Protein AF-A0A1R0KL12-F1 (afdb_monomer)

Solvent-accessible surface area (backbone atoms only — not comparable to full-atom values): 3920 Å² total; per-residue (Å²): 121,21,65,62,27,48,54,50,15,46,53,27,47,76,72,67,37,55,70,62,14,54,50,25,46,51,48,11,40,71,72,23,44,69,60,43,54,70,36,80,64,48,59,56,52,53,42,54,49,48,74,70,39,90,66,81,48,67,68,57,55,52,50,30,57,74,52,74,46,88,120

Radius of gyration: 10.57 Å; Cα contacts (8 Å, |Δi|>4): 72; chains: 1; bounding box: 22×22×26 Å

Nearest PDB structures (foldseek):
  8dti-assembly1_B  TM=6.202E-01  e=1.576E+00  Arabidopsis thaliana
  1yxr-assembly1_A  TM=4.847E-01  e=5.126E+00  Homo sapiens
  2a9u-assembly1_A  TM=4.336E-01  e=5.126E+00  Homo sapiens
  2a9u-assembly1_B  TM=4.046E-01  e=7.071E+00  Homo sapiens

Secondary structure (DSSP, 8-state):
-HHHHHHHHHHHHHTT-HHHHHHHHHHHHHH-HHHHHH-HHHHHHHHHHHHH-SS--HHHHHHHHHTT---

Foldseek 3Di:
DLVVLQVQLVVCLVVVNLVSNLVSLVVSCVVPVPCSLPPPCNQVSLVSSCVSDPPRDVSSVVSCVSSVHDD

pLDDT: mean 88.61, std 6.25, range [64.75, 93.94]

Structure (mmCIF, N/CA/C/O backbone):
data_AF-A0A1R0KL12-F1
#
_entry.id   AF-A0A1R0KL12-F1
#
loop_
_atom_s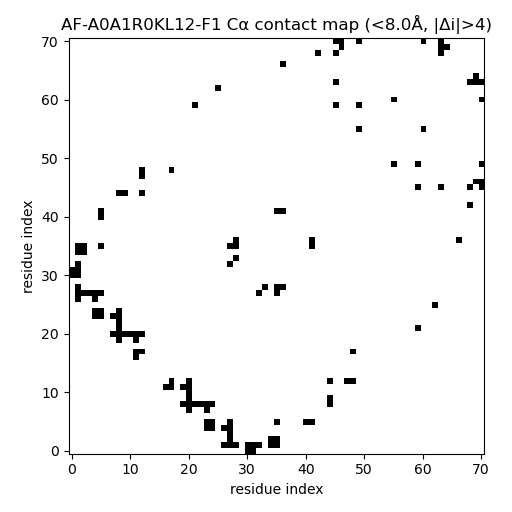ite.group_PDB
_atom_site.id
_atom_site.type_symbol
_atom_site.label_atom_id
_atom_site.label_alt_id
_atom_site.label_comp_id
_atom_site.label_asym_id
_atom_site.label_entity_id
_atom_site.label_seq_id
_atom_site.pdbx_PDB_ins_code
_atom_site.Cartn_x
_atom_site.Cartn_y
_atom_site.Cartn_z
_atom_site.occupancy
_atom_site.B_iso_or_equiv
_atom_site.auth_seq_id
_atom_site.auth_comp_id
_atom_site.auth_asym_id
_atom_site.auth_atom_id
_atom_site.pdbx_PDB_model_num
ATOM 1 N N . MET A 1 1 ? 4.361 -6.806 -15.911 1.00 64.75 1 MET A N 1
ATOM 2 C CA . MET A 1 1 ? 2.886 -6.670 -15.901 1.00 64.75 1 MET A CA 1
ATOM 3 C C . MET A 1 1 ? 2.326 -6.230 -14.546 1.00 64.75 1 MET A C 1
ATOM 5 O O . MET A 1 1 ? 1.256 -5.643 -14.532 1.00 64.75 1 MET A O 1
ATOM 9 N N . GLY A 1 2 ? 3.034 -6.413 -13.420 1.00 74.75 2 GLY A N 1
ATOM 10 C CA . GLY A 1 2 ? 2.600 -5.861 -12.127 1.00 74.75 2 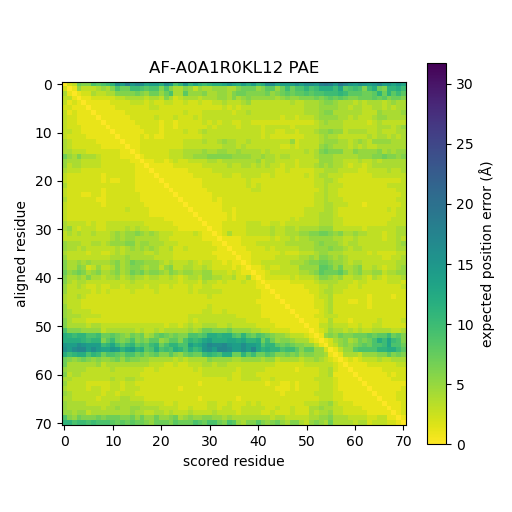GLY A CA 1
ATOM 11 C C . GLY A 1 2 ? 2.586 -4.330 -12.039 1.00 74.75 2 GLY A C 1
ATOM 12 O O . GLY A 1 2 ? 1.738 -3.793 -11.339 1.00 74.75 2 GLY A O 1
ATOM 13 N N . HIS A 1 3 ? 3.455 -3.627 -12.781 1.00 79.62 3 HIS A N 1
ATOM 14 C CA . HIS A 1 3 ? 3.511 -2.152 -12.768 1.00 79.62 3 HIS A CA 1
ATOM 15 C C . HIS A 1 3 ? 2.149 -1.502 -13.083 1.00 79.62 3 HIS A C 1
ATOM 17 O O . HIS A 1 3 ? 1.723 -0.610 -12.362 1.00 79.62 3 HIS A O 1
ATOM 23 N N . HIS A 1 4 ? 1.422 -2.026 -14.077 1.00 87.88 4 HIS A N 1
ATOM 24 C CA . HIS A 1 4 ? 0.112 -1.505 -14.475 1.00 87.88 4 HIS A CA 1
ATOM 25 C C . HIS A 1 4 ? -0.904 -1.543 -13.324 1.00 87.88 4 HIS A C 1
ATOM 27 O O . HIS A 1 4 ? -1.650 -0.594 -13.104 1.00 87.88 4 HIS A O 1
ATOM 33 N N . TRP A 1 5 ? -0.897 -2.623 -12.538 1.00 88.00 5 TRP A N 1
ATOM 34 C CA . TRP A 1 5 ? -1.766 -2.756 -11.370 1.00 88.00 5 TRP A CA 1
ATOM 35 C C . TRP A 1 5 ? -1.386 -1.795 -10.238 1.00 88.00 5 TRP A C 1
ATOM 37 O O . TRP A 1 5 ? -2.260 -1.368 -9.487 1.00 88.00 5 TRP A O 1
ATOM 47 N N . ILE A 1 6 ? -0.110 -1.41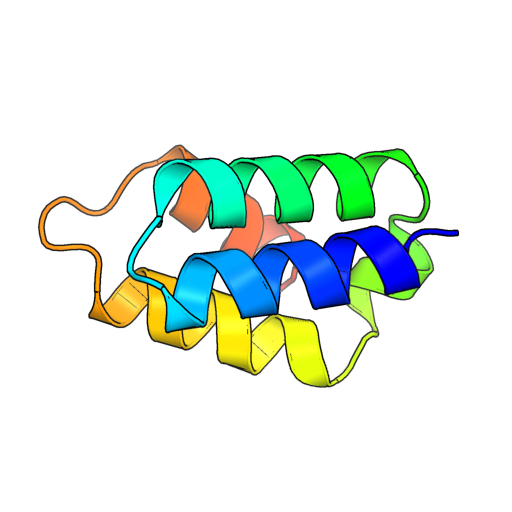4 -10.131 1.00 87.25 6 ILE A N 1
ATOM 48 C CA . ILE A 1 6 ? 0.354 -0.410 -9.164 1.00 87.25 6 ILE A CA 1
ATOM 49 C C . ILE A 1 6 ? -0.131 0.986 -9.574 1.00 87.25 6 ILE A C 1
ATOM 51 O O . ILE A 1 6 ? -0.628 1.726 -8.726 1.00 87.25 6 ILE A O 1
ATOM 55 N N . ASP A 1 7 ? -0.067 1.327 -10.862 1.00 89.44 7 ASP A N 1
ATOM 56 C CA . ASP A 1 7 ? -0.588 2.608 -11.355 1.00 89.44 7 ASP A CA 1
ATOM 57 C C . ASP A 1 7 ? -2.110 2.695 -11.229 1.00 89.44 7 ASP A C 1
ATOM 59 O O . ASP A 1 7 ? -2.635 3.724 -10.802 1.00 89.44 7 ASP A O 1
ATOM 63 N N . LEU A 1 8 ? -2.827 1.599 -11.501 1.00 91.81 8 LEU A N 1
ATOM 64 C CA . LEU A 1 8 ? -4.266 1.513 -11.238 1.00 91.81 8 LEU A CA 1
ATOM 65 C C . LEU A 1 8 ? -4.581 1.695 -9.751 1.00 91.81 8 LEU A C 1
ATOM 67 O O . LEU A 1 8 ? -5.493 2.446 -9.404 1.00 91.81 8 LEU A O 1
ATOM 71 N N . ALA A 1 9 ? -3.816 1.052 -8.864 1.00 90.75 9 ALA A N 1
ATOM 72 C CA . ALA A 1 9 ? -3.993 1.214 -7.426 1.00 90.75 9 ALA A CA 1
ATOM 73 C C . ALA A 1 9 ? -3.824 2.675 -6.995 1.00 90.75 9 ALA A C 1
ATOM 75 O O . ALA A 1 9 ? -4.632 3.181 -6.212 1.00 90.75 9 ALA A O 1
ATOM 76 N N . ARG A 1 10 ? -2.819 3.367 -7.540 1.00 90.25 10 ARG A N 1
ATOM 77 C CA . ARG A 1 10 ? -2.602 4.796 -7.300 1.00 90.25 10 ARG A CA 1
ATOM 78 C C . ARG A 1 10 ? -3.743 5.646 -7.864 1.00 90.25 10 ARG A C 1
ATOM 80 O O . ARG A 1 10 ? -4.215 6.540 -7.171 1.00 90.25 10 ARG A O 1
ATOM 87 N N . GLY A 1 11 ? -4.234 5.349 -9.066 1.00 93.06 11 GLY A N 1
ATOM 88 C CA . GLY A 1 11 ? -5.396 6.030 -9.643 1.00 93.06 11 GLY A CA 1
ATOM 89 C C . GLY A 1 11 ? -6.622 5.941 -8.731 1.00 93.06 11 GLY A C 1
ATOM 90 O O . GLY A 1 11 ? -7.209 6.960 -8.373 1.00 93.06 11 GLY A O 1
ATOM 91 N N . PHE A 1 12 ? -6.960 4.738 -8.262 1.00 91.62 12 PHE A N 1
ATOM 92 C CA . PHE A 1 12 ? -8.066 4.550 -7.321 1.00 91.62 12 PHE A CA 1
ATOM 93 C C . PHE A 1 12 ? -7.839 5.263 -5.983 1.00 91.62 12 PHE A C 1
ATOM 95 O O . PHE A 1 12 ? -8.765 5.879 -5.461 1.00 91.62 12 PHE A O 1
ATOM 102 N N . GLN A 1 13 ? -6.610 5.245 -5.457 1.00 91.62 13 GLN A N 1
ATOM 103 C CA . GLN A 1 13 ? -6.243 5.965 -4.234 1.00 91.62 13 GLN A CA 1
ATOM 104 C C . GLN A 1 13 ? -6.449 7.483 -4.378 1.00 91.62 13 GLN A C 1
ATOM 106 O O . GLN A 1 13 ? -7.013 8.107 -3.480 1.00 91.62 13 GLN A O 1
ATOM 111 N N . LEU A 1 14 ? -6.052 8.074 -5.509 1.00 90.06 14 LEU A N 1
ATOM 112 C CA . LEU A 1 14 ? -6.257 9.500 -5.798 1.00 90.06 14 LEU A CA 1
ATOM 113 C C . LEU A 1 14 ? -7.741 9.862 -5.948 1.00 90.06 14 LEU A C 1
ATOM 115 O O . LEU A 1 14 ? -8.154 10.945 -5.544 1.00 90.06 14 LEU A O 1
ATOM 119 N N . HIS A 1 15 ? -8.556 8.941 -6.464 1.00 90.56 15 HIS A N 1
ATOM 120 C CA . HIS A 1 15 ? -10.012 9.091 -6.530 1.00 90.56 15 HIS A CA 1
ATOM 121 C C . HIS A 1 15 ? -10.732 8.804 -5.199 1.00 90.56 15 HIS A C 1
ATOM 123 O O . HIS A 1 15 ? -11.956 8.907 -5.137 1.00 90.56 15 HIS A O 1
ATOM 129 N N . GLY A 1 16 ? -10.007 8.435 -4.137 1.00 88.62 16 GLY A N 1
ATOM 130 C CA . GLY A 1 16 ? -10.583 8.068 -2.840 1.00 88.62 16 GLY A CA 1
ATOM 131 C C . GLY A 1 16 ? -11.247 6.686 -2.814 1.00 88.62 16 GLY A C 1
ATOM 132 O O . GLY A 1 16 ? -11.829 6.302 -1.798 1.00 88.62 16 GLY A O 1
ATOM 133 N N . ASP A 1 17 ? -11.139 5.903 -3.892 1.00 90.81 17 ASP A N 1
ATOM 134 C CA . ASP A 1 17 ? -11.653 4.538 -3.954 1.00 90.81 17 ASP A CA 1
ATOM 135 C C . ASP A 1 17 ? -10.652 3.551 -3.352 1.00 90.81 17 ASP A C 1
ATOM 137 O O . ASP A 1 17 ? -9.893 2.836 -4.015 1.00 90.81 17 ASP A O 1
ATOM 141 N N . ARG A 1 18 ? -10.657 3.528 -2.027 1.00 89.00 18 ARG A N 1
ATOM 142 C CA . ARG A 1 18 ? -9.787 2.678 -1.224 1.00 89.00 18 ARG A CA 1
ATOM 143 C C . ARG A 1 18 ? -9.912 1.191 -1.568 1.00 89.00 18 ARG A C 1
ATOM 145 O O . ARG A 1 18 ? -8.907 0.483 -1.614 1.00 89.00 18 ARG A O 1
ATOM 152 N N . ALA A 1 19 ? -11.139 0.707 -1.755 1.00 89.56 19 ALA A N 1
ATOM 153 C CA . ALA A 1 19 ? -11.407 -0.714 -1.940 1.00 89.56 19 ALA A CA 1
ATOM 154 C C . ALA A 1 19 ? -10.794 -1.208 -3.253 1.00 89.56 19 ALA A C 1
ATOM 156 O O . ALA A 1 19 ? -10.049 -2.192 -3.255 1.00 89.56 19 ALA A O 1
ATOM 157 N N . ARG A 1 20 ? -11.026 -0.471 -4.347 1.00 92.31 20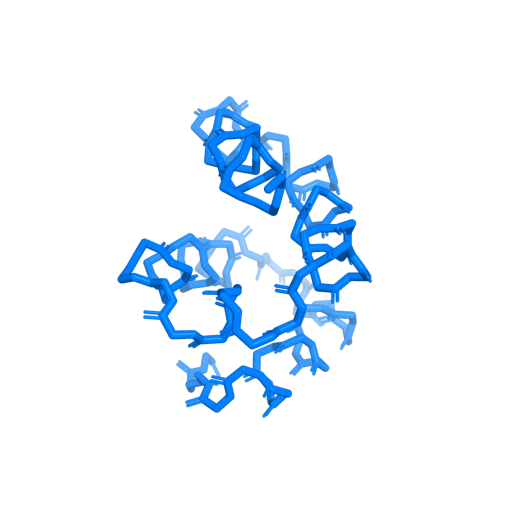 ARG A N 1
ATOM 158 C CA . ARG A 1 20 ? -10.424 -0.786 -5.646 1.00 92.31 20 ARG A CA 1
ATOM 159 C C . ARG A 1 20 ? -8.913 -0.597 -5.640 1.00 92.31 20 ARG A C 1
ATOM 161 O O . ARG A 1 20 ? -8.207 -1.397 -6.250 1.00 92.31 20 ARG A O 1
ATOM 168 N N . SER A 1 21 ? -8.403 0.383 -4.893 1.00 93.25 21 SER A N 1
ATOM 169 C CA . SER A 1 21 ? -6.960 0.552 -4.709 1.00 93.25 21 SER A CA 1
ATOM 170 C C . SER A 1 21 ? -6.321 -0.680 -4.057 1.00 93.25 21 SER A C 1
ATOM 172 O O . SER A 1 21 ? -5.391 -1.264 -4.613 1.00 93.25 21 SER A O 1
ATOM 174 N N . LEU A 1 22 ? -6.873 -1.159 -2.936 1.00 91.75 22 LEU A N 1
ATOM 175 C CA . LEU A 1 22 ? -6.366 -2.350 -2.249 1.00 91.75 22 LEU A CA 1
ATOM 176 C C . LEU A 1 22 ? -6.485 -3.616 -3.112 1.00 91.75 22 LEU A C 1
ATOM 178 O O . LEU A 1 22 ? -5.567 -4.436 -3.127 1.00 91.75 22 LEU A O 1
ATOM 182 N N . GLN A 1 23 ? -7.575 -3.765 -3.864 1.00 93.31 23 GLN A N 1
ATOM 183 C CA . GLN A 1 23 ? -7.755 -4.889 -4.782 1.00 93.31 23 GLN A CA 1
ATOM 184 C C . GLN A 1 23 ? -6.703 -4.877 -5.903 1.00 93.31 23 GLN A C 1
ATOM 186 O O . GLN A 1 23 ? -6.105 -5.911 -6.205 1.00 93.31 23 GLN A O 1
ATOM 191 N N . ALA A 1 24 ? -6.411 -3.710 -6.479 1.00 93.56 24 ALA A N 1
ATOM 192 C CA . ALA A 1 24 ? -5.366 -3.562 -7.486 1.00 93.56 24 ALA A CA 1
ATOM 193 C C . ALA A 1 24 ? -3.970 -3.887 -6.916 1.00 93.56 24 ALA A C 1
ATOM 195 O O . ALA A 1 24 ? -3.190 -4.581 -7.567 1.00 93.56 24 ALA A O 1
ATOM 196 N N . LEU A 1 25 ? -3.679 -3.504 -5.666 1.00 92.25 25 LEU A N 1
ATOM 197 C CA . LEU A 1 25 ? -2.442 -3.904 -4.979 1.00 92.25 25 LEU A CA 1
ATOM 198 C C . LEU A 1 25 ? -2.332 -5.423 -4.788 1.00 92.25 25 LEU A C 1
ATOM 200 O O . LEU A 1 25 ? -1.257 -6.005 -4.956 1.00 92.25 25 LEU A O 1
ATOM 204 N N . GLN A 1 26 ? -3.439 -6.089 -4.462 1.00 93.62 26 GLN A N 1
ATOM 205 C CA . GLN A 1 26 ? -3.472 -7.547 -4.351 1.00 93.62 26 GLN A CA 1
ATOM 206 C C . GLN A 1 26 ? -3.226 -8.227 -5.702 1.00 93.62 26 GLN A C 1
ATOM 208 O O . GLN A 1 26 ? -2.462 -9.192 -5.761 1.00 93.62 26 GLN A O 1
ATOM 213 N N . LEU A 1 27 ? -3.799 -7.701 -6.785 1.00 93.69 27 LEU A N 1
ATOM 214 C CA . LEU A 1 27 ? -3.544 -8.190 -8.142 1.00 93.69 27 LEU A CA 1
ATOM 215 C C . LEU A 1 27 ? -2.087 -7.959 -8.558 1.00 93.69 27 LEU A C 1
ATOM 217 O O . LEU A 1 27 ? -1.453 -8.873 -9.083 1.00 93.69 27 LEU A O 1
ATOM 221 N N . ALA A 1 28 ? -1.505 -6.801 -8.233 1.00 92.94 28 ALA A N 1
ATOM 222 C CA . ALA A 1 28 ? -0.083 -6.535 -8.453 1.00 92.94 28 ALA A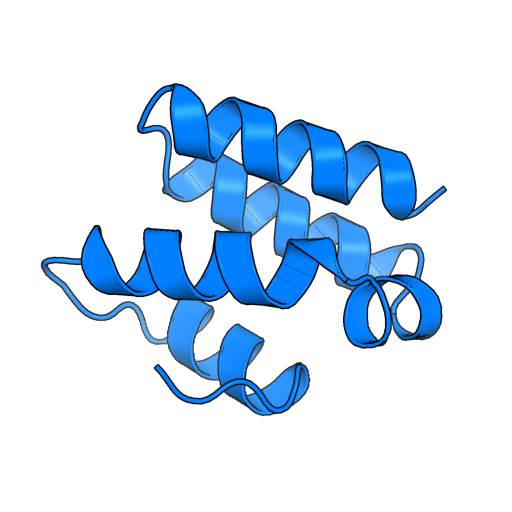 CA 1
ATOM 223 C C . ALA A 1 28 ? 0.798 -7.585 -7.753 1.00 92.94 28 ALA A C 1
ATOM 225 O O . ALA A 1 28 ? 1.700 -8.162 -8.371 1.00 92.94 28 ALA A O 1
ATOM 226 N N . ARG A 1 29 ? 0.483 -7.909 -6.489 1.00 92.94 29 ARG A N 1
ATOM 227 C CA . ARG A 1 29 ? 1.153 -8.976 -5.730 1.00 92.94 29 ARG A CA 1
ATOM 228 C C . ARG A 1 29 ? 1.008 -10.347 -6.394 1.00 92.94 29 ARG A C 1
ATOM 230 O O . ARG A 1 29 ? 1.975 -11.099 -6.379 1.00 92.94 29 ARG A O 1
ATOM 237 N N . GLN A 1 30 ? -0.158 -10.690 -6.935 1.00 93.06 30 GLN A N 1
ATOM 238 C CA . GLN A 1 30 ? -0.377 -11.982 -7.597 1.00 93.06 30 GLN A CA 1
ATOM 239 C C . GLN A 1 30 ? 0.391 -12.085 -8.919 1.00 93.06 30 GLN A C 1
ATOM 241 O O . GLN A 1 30 ? 1.025 -13.100 -9.188 1.00 93.06 30 GLN A O 1
ATOM 246 N N . VAL A 1 31 ? 0.373 -11.021 -9.724 1.00 92.75 31 VAL A N 1
ATOM 247 C CA . VAL A 1 31 ? 0.966 -11.005 -11.069 1.00 92.75 31 VAL A CA 1
ATOM 248 C C . VAL A 1 31 ? 2.483 -10.843 -11.025 1.00 92.75 31 VAL A C 1
ATOM 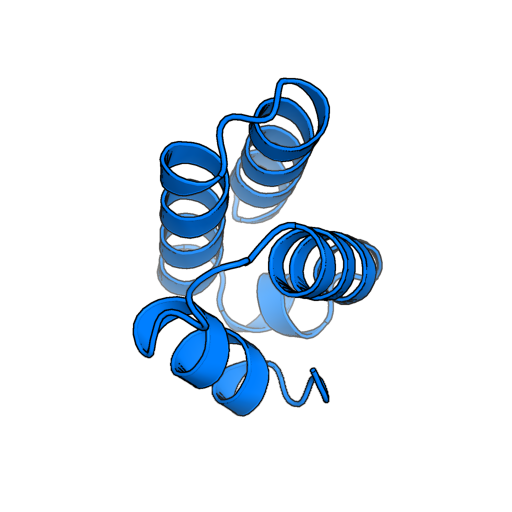250 O O . VAL A 1 31 ? 3.203 -11.389 -11.860 1.00 92.75 31 VAL A O 1
ATOM 253 N N . SER A 1 32 ? 3.007 -10.036 -10.104 1.00 90.19 32 SER A N 1
ATOM 254 C CA . SER A 1 32 ? 4.446 -9.778 -10.000 1.00 90.19 32 SER A CA 1
ATOM 255 C C . SER A 1 32 ? 4.832 -9.466 -8.548 1.00 90.19 32 SER A C 1
ATOM 257 O O . SER A 1 32 ? 5.071 -8.304 -8.208 1.00 90.19 32 SER A O 1
ATOM 259 N N . PRO A 1 33 ? 4.916 -10.482 -7.669 1.00 90.12 33 PRO A N 1
ATOM 260 C CA . PRO A 1 33 ? 5.155 -10.284 -6.238 1.00 90.12 33 PRO A CA 1
ATOM 261 C C . PRO A 1 33 ? 6.500 -9.613 -5.945 1.00 90.12 33 PRO A C 1
ATOM 263 O O . PRO A 1 33 ? 6.555 -8.690 -5.135 1.00 90.12 33 PRO A O 1
ATOM 266 N N . GLN A 1 34 ? 7.574 -10.035 -6.623 1.00 89.50 34 GLN A N 1
ATOM 267 C CA . GLN A 1 34 ? 8.905 -9.441 -6.458 1.00 89.50 34 GLN A CA 1
ATOM 268 C C . GLN A 1 34 ? 8.918 -7.979 -6.915 1.00 89.50 34 GLN A C 1
ATOM 270 O O . GLN A 1 34 ? 9.302 -7.106 -6.143 1.00 89.50 34 GLN A O 1
ATOM 275 N N . GLN A 1 35 ? 8.417 -7.695 -8.124 1.00 88.62 35 GLN A N 1
ATOM 276 C CA . GLN A 1 35 ? 8.336 -6.325 -8.638 1.00 88.62 35 GLN A CA 1
ATOM 277 C C . GLN A 1 35 ? 7.525 -5.429 -7.697 1.00 88.62 35 GLN A C 1
ATOM 279 O O . GLN A 1 35 ? 7.980 -4.348 -7.353 1.00 88.62 35 GLN A O 1
ATOM 284 N N . THR A 1 36 ? 6.358 -5.894 -7.247 1.00 90.88 36 THR A N 1
ATOM 285 C CA . THR A 1 36 ? 5.462 -5.130 -6.367 1.00 90.88 36 THR A CA 1
ATOM 286 C C . THR A 1 36 ? 6.115 -4.816 -5.028 1.00 90.88 36 THR A C 1
ATOM 288 O O . THR A 1 36 ? 5.996 -3.696 -4.546 1.00 90.88 36 THR A O 1
ATOM 291 N N . ARG A 1 37 ? 6.848 -5.772 -4.443 1.00 88.44 37 ARG A N 1
ATOM 292 C CA . ARG A 1 37 ? 7.537 -5.578 -3.161 1.00 88.44 37 ARG A CA 1
ATOM 293 C C . ARG A 1 37 ? 8.687 -4.569 -3.245 1.00 88.44 37 ARG A C 1
ATOM 295 O O . ARG A 1 37 ? 8.913 -3.854 -2.275 1.00 88.44 37 ARG A O 1
ATOM 302 N N . TYR A 1 38 ? 9.393 -4.508 -4.375 1.00 87.38 38 TYR A N 1
ATOM 303 C CA . TYR A 1 38 ? 10.521 -3.589 -4.583 1.00 87.38 38 TYR A CA 1
ATOM 304 C C . TYR A 1 38 ? 10.141 -2.293 -5.316 1.00 87.38 38 TYR A C 1
ATOM 306 O O . TYR A 1 38 ? 11.001 -1.443 -5.540 1.00 87.38 38 TYR A O 1
ATOM 314 N N . HIS A 1 39 ? 8.874 -2.114 -5.695 1.00 85.38 39 HIS A N 1
ATOM 315 C CA . HIS A 1 39 ? 8.447 -0.931 -6.431 1.00 85.38 39 HIS A CA 1
ATOM 316 C C . HIS A 1 39 ? 8.435 0.307 -5.519 1.00 85.38 39 HIS A C 1
ATOM 318 O O . HIS A 1 39 ? 7.761 0.282 -4.491 1.00 85.38 39 HIS A O 1
ATOM 324 N N . PRO A 1 40 ? 9.082 1.428 -5.881 1.00 83.00 40 PRO A N 1
ATOM 325 C CA . PRO A 1 40 ? 9.214 2.586 -4.990 1.00 83.00 40 PRO A CA 1
ATOM 326 C C . PRO A 1 40 ? 7.862 3.192 -4.587 1.00 83.00 40 PRO A C 1
ATOM 328 O O . PRO A 1 40 ? 7.681 3.625 -3.451 1.00 83.00 40 PRO A O 1
ATOM 331 N N . HIS A 1 41 ? 6.878 3.162 -5.491 1.00 87.12 41 HIS A N 1
ATOM 332 C CA . HIS A 1 41 ? 5.566 3.775 -5.255 1.00 87.12 41 HIS A CA 1
ATOM 333 C C . HIS A 1 41 ? 4.649 2.937 -4.352 1.00 87.12 41 HIS A C 1
ATOM 335 O O . HIS A 1 41 ? 3.659 3.455 -3.845 1.00 87.12 41 HIS A O 1
ATOM 341 N N . ILE A 1 42 ? 4.972 1.656 -4.114 1.00 90.19 42 ILE A N 1
ATOM 342 C CA . ILE A 1 42 ? 4.109 0.774 -3.315 1.00 90.19 42 ILE A CA 1
ATOM 343 C C . ILE A 1 42 ? 3.987 1.273 -1.876 1.00 90.19 42 ILE A C 1
ATOM 345 O O . ILE A 1 42 ? 2.908 1.248 -1.288 1.00 90.19 42 ILE A O 1
ATOM 349 N N . ARG A 1 43 ? 5.102 1.760 -1.320 1.00 91.06 43 ARG A N 1
ATOM 350 C CA . ARG A 1 43 ? 5.194 2.217 0.064 1.00 91.06 43 ARG A CA 1
ATOM 351 C C . ARG A 1 43 ? 4.308 3.426 0.297 1.00 91.06 43 ARG A C 1
ATOM 353 O O . ARG A 1 43 ? 3.562 3.447 1.267 1.00 91.06 43 ARG A O 1
ATOM 360 N N . GLU A 1 44 ? 4.397 4.402 -0.595 1.00 91.19 44 GLU A N 1
ATOM 361 C CA . GLU A 1 44 ? 3.596 5.619 -0.535 1.00 91.19 44 GLU A CA 1
ATOM 362 C C . GLU A 1 44 ? 2.104 5.288 -0.611 1.00 91.19 44 GLU A C 1
ATOM 364 O O . GLU A 1 44 ? 1.365 5.632 0.304 1.00 91.19 44 GLU A O 1
ATOM 369 N N . THR A 1 45 ? 1.677 4.519 -1.619 1.00 92.12 45 THR A N 1
ATOM 370 C CA . THR A 1 45 ? 0.261 4.159 -1.781 1.00 92.12 45 THR A CA 1
ATOM 371 C C . THR A 1 45 ? -0.279 3.390 -0.574 1.00 92.12 45 THR A C 1
ATOM 373 O O . THR A 1 45 ? -1.378 3.676 -0.109 1.00 92.12 45 THR A O 1
ATOM 376 N N . VAL A 1 46 ? 0.489 2.453 -0.010 1.00 92.25 46 VAL A N 1
ATOM 377 C CA . VAL A 1 46 ? 0.080 1.704 1.191 1.00 92.25 46 VAL A CA 1
ATOM 378 C C . VAL A 1 46 ? -0.027 2.603 2.426 1.00 92.25 46 VAL A C 1
ATOM 380 O O . VAL A 1 46 ? -0.970 2.436 3.197 1.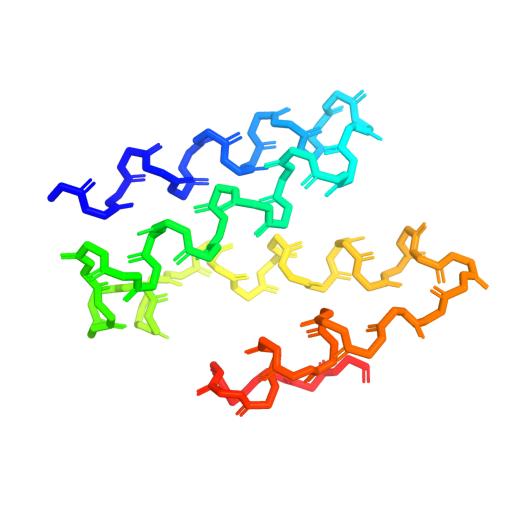00 92.25 46 VAL A O 1
ATOM 383 N N . ILE A 1 47 ? 0.897 3.550 2.616 1.00 92.00 47 ILE A N 1
ATOM 384 C CA . ILE A 1 47 ? 0.846 4.507 3.733 1.00 92.00 47 ILE A CA 1
ATOM 385 C C . ILE A 1 47 ? -0.352 5.441 3.575 1.00 92.00 47 ILE A C 1
ATOM 387 O O . ILE A 1 47 ? -1.139 5.559 4.507 1.00 92.00 47 ILE A O 1
ATOM 391 N N . THR A 1 48 ? -0.559 6.022 2.392 1.00 91.56 48 THR A N 1
ATOM 392 C CA . THR A 1 48 ? -1.703 6.908 2.155 1.00 91.56 48 THR A CA 1
ATOM 393 C C . THR A 1 48 ? -3.025 6.173 2.343 1.00 91.56 48 THR A C 1
ATOM 395 O O . THR A 1 48 ? -3.944 6.699 2.970 1.00 91.56 48 THR A O 1
ATOM 398 N N . LEU A 1 49 ? -3.120 4.920 1.884 1.00 90.88 49 LEU A N 1
ATOM 399 C CA . LEU A 1 49 ? -4.268 4.082 2.210 1.00 90.88 49 LEU A CA 1
ATOM 400 C C . LEU A 1 49 ? -4.369 3.867 3.723 1.00 90.88 49 LEU A C 1
ATOM 402 O O . LEU A 1 49 ? -5.459 3.952 4.259 1.00 90.88 49 LEU A O 1
ATOM 406 N N . ALA A 1 50 ? -3.300 3.606 4.465 1.00 90.44 50 ALA A N 1
ATOM 407 C CA . ALA A 1 50 ? -3.413 3.447 5.916 1.00 90.44 50 ALA A CA 1
ATOM 408 C C . ALA A 1 50 ? -3.925 4.715 6.619 1.00 90.44 50 ALA A C 1
ATOM 410 O O . ALA A 1 50 ? -4.809 4.620 7.468 1.00 90.44 50 ALA A O 1
ATOM 411 N N . GLU A 1 51 ? -3.444 5.891 6.218 1.00 89.06 51 GLU A N 1
ATOM 412 C CA . GLU A 1 51 ? -3.884 7.185 6.755 1.00 89.06 51 GLU A CA 1
ATOM 413 C C . GLU A 1 51 ? -5.356 7.477 6.440 1.00 89.06 51 GLU A C 1
ATOM 415 O O . GLU A 1 51 ? -6.098 7.982 7.282 1.00 89.06 51 GLU A O 1
ATOM 420 N N . GLN A 1 52 ? -5.812 7.099 5.245 1.00 85.31 52 GLN A N 1
ATOM 421 C CA . GLN A 1 52 ? -7.214 7.212 4.845 1.00 85.31 52 GLN A CA 1
ATOM 422 C C . GLN A 1 52 ? -8.113 6.147 5.510 1.00 85.31 52 GLN A C 1
ATOM 424 O O . GLN A 1 52 ? -9.336 6.191 5.352 1.00 85.31 52 GLN A O 1
ATOM 429 N N . ASP A 1 53 ? -7.550 5.167 6.232 1.00 79.62 53 ASP A N 1
ATOM 430 C CA . ASP A 1 53 ? -8.318 4.091 6.868 1.00 79.62 53 ASP A CA 1
ATOM 431 C C . ASP A 1 53 ? -8.818 4.477 8.252 1.00 79.62 53 ASP A C 1
ATOM 433 O O . ASP A 1 53 ? -8.144 4.287 9.264 1.00 79.62 53 ASP A O 1
ATOM 437 N N . ARG A 1 54 ? -10.064 4.940 8.340 1.00 70.56 54 ARG A N 1
ATOM 438 C CA . ARG A 1 54 ? -10.695 5.147 9.655 1.00 70.56 54 ARG A CA 1
ATOM 439 C C . ARG A 1 54 ? -10.973 3.836 10.396 1.00 70.56 54 ARG A C 1
ATOM 441 O O . ARG A 1 54 ? -11.070 3.838 11.619 1.00 70.56 54 ARG A O 1
ATOM 448 N N . ARG A 1 55 ? -11.104 2.716 9.676 1.00 70.56 55 ARG A N 1
ATOM 449 C CA . ARG A 1 55 ? -11.287 1.367 10.232 1.00 70.56 55 ARG A CA 1
ATOM 450 C C . ARG A 1 55 ? -10.170 0.482 9.706 1.00 70.56 55 ARG A C 1
ATOM 452 O O . ARG A 1 55 ? -10.354 -0.139 8.667 1.00 70.56 55 ARG A O 1
ATOM 459 N N . ARG A 1 56 ? -9.031 0.460 10.413 1.00 65.81 56 ARG A N 1
ATOM 460 C CA . ARG A 1 56 ? -7.836 -0.335 10.071 1.00 65.81 56 ARG A CA 1
ATOM 461 C C . ARG A 1 56 ? -8.226 -1.742 9.617 1.00 65.81 56 ARG A C 1
ATOM 463 O O . ARG A 1 56 ? -8.475 -2.623 10.435 1.00 65.81 56 ARG A O 1
ATOM 470 N N . SER A 1 57 ? -8.298 -1.930 8.308 1.00 80.69 57 SER A N 1
ATOM 471 C CA . SER A 1 57 ? -8.756 -3.165 7.698 1.00 80.69 57 SER A CA 1
ATOM 472 C C . SER A 1 57 ? -7.640 -4.198 7.811 1.00 80.69 57 SER A C 1
ATOM 474 O O . SER A 1 57 ? -6.513 -3.943 7.373 1.00 80.69 57 SER A O 1
ATOM 476 N N . GLU A 1 58 ? -7.938 -5.382 8.354 1.00 84.38 58 GLU A N 1
ATOM 477 C CA . GLU A 1 58 ? -6.955 -6.470 8.495 1.00 84.38 58 GLU A CA 1
ATOM 478 C C . GLU A 1 58 ? -6.285 -6.828 7.164 1.00 84.38 58 GLU A C 1
ATOM 480 O O . GLU A 1 58 ? -5.092 -7.128 7.127 1.00 84.38 58 GLU A O 1
ATOM 485 N N . THR A 1 59 ? -7.012 -6.696 6.054 1.00 88.81 59 THR A N 1
ATOM 486 C CA . THR A 1 59 ? -6.495 -6.920 4.702 1.00 88.81 59 THR A CA 1
ATOM 487 C C . THR A 1 59 ? -5.362 -5.958 4.331 1.00 88.81 59 THR A C 1
ATOM 489 O O . THR A 1 59 ? -4.348 -6.398 3.785 1.00 88.81 59 THR A O 1
ATOM 492 N N . LEU A 1 60 ? -5.485 -4.661 4.652 1.00 90.62 60 LEU A N 1
ATOM 493 C CA . LEU A 1 60 ? -4.410 -3.696 4.391 1.00 90.62 60 LEU A CA 1
ATOM 494 C C . LEU A 1 60 ? -3.216 -3.962 5.314 1.00 90.62 60 LEU A C 1
ATOM 496 O O . LEU A 1 60 ? -2.076 -3.969 4.853 1.00 90.62 60 LEU A O 1
ATOM 500 N N . ALA A 1 61 ? -3.466 -4.239 6.596 1.00 91.19 61 ALA A N 1
ATOM 501 C CA . ALA A 1 61 ? -2.408 -4.569 7.548 1.00 91.19 61 ALA A CA 1
ATOM 502 C C . ALA A 1 61 ? -1.635 -5.835 7.135 1.00 91.19 61 ALA A C 1
ATOM 504 O O . ALA A 1 61 ? -0.408 -5.881 7.229 1.00 91.19 61 ALA A O 1
ATOM 505 N N . GLY A 1 62 ? -2.333 -6.854 6.628 1.00 92.56 62 GLY A N 1
ATOM 506 C CA . GLY A 1 62 ? -1.725 -8.059 6.067 1.00 92.56 62 GLY A CA 1
ATOM 507 C C . GLY A 1 62 ? -0.880 -7.767 4.825 1.00 92.56 62 GLY A C 1
ATOM 508 O O . GLY A 1 62 ? 0.227 -8.294 4.694 1.00 92.56 62 GLY A O 1
ATOM 509 N N . PHE A 1 63 ? -1.358 -6.887 3.940 1.00 93.00 63 PHE A N 1
ATOM 510 C CA . PHE A 1 63 ? -0.589 -6.458 2.773 1.00 93.00 63 PHE A CA 1
ATOM 511 C C . PHE A 1 63 ? 0.687 -5.703 3.170 1.00 93.00 63 PHE A C 1
ATOM 513 O O . PHE A 1 63 ? 1.769 -6.042 2.692 1.00 93.00 63 PHE A O 1
ATOM 520 N N . ALA A 1 64 ? 0.581 -4.736 4.084 1.00 93.31 64 ALA A N 1
ATOM 521 C CA . ALA A 1 64 ? 1.714 -3.950 4.565 1.00 93.31 64 ALA A CA 1
ATOM 522 C C . ALA A 1 64 ? 2.786 -4.835 5.220 1.00 93.31 64 ALA A C 1
ATOM 524 O O . ALA A 1 64 ? 3.964 -4.722 4.885 1.00 93.31 64 ALA A O 1
ATOM 525 N N . ARG A 1 65 ? 2.381 -5.799 6.060 1.00 93.69 65 ARG A N 1
ATOM 526 C CA . ARG A 1 65 ? 3.292 -6.794 6.655 1.00 93.69 65 ARG A CA 1
ATOM 527 C C . ARG A 1 65 ? 4.029 -7.612 5.599 1.00 93.69 65 ARG A C 1
ATOM 529 O O . ARG A 1 65 ? 5.244 -7.762 5.682 1.00 93.69 65 ARG A O 1
ATOM 536 N N . TRP A 1 66 ? 3.320 -8.105 4.583 1.00 93.94 66 TRP A N 1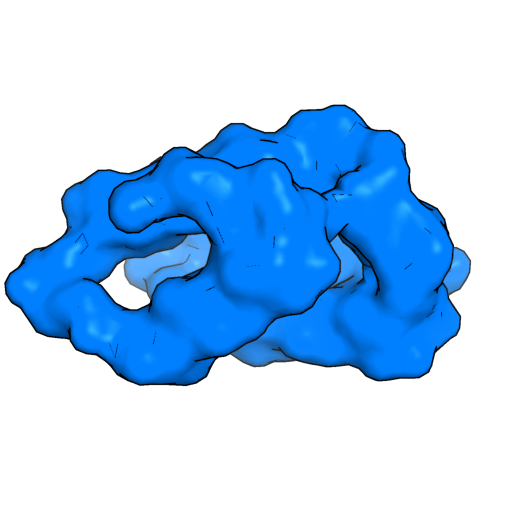
ATOM 537 C CA . TRP A 1 66 ? 3.939 -8.847 3.480 1.00 93.94 66 TRP A CA 1
ATOM 538 C C . TRP A 1 66 ? 4.947 -7.993 2.692 1.00 93.94 66 TRP A C 1
ATOM 540 O O . TRP A 1 66 ? 6.029 -8.472 2.346 1.00 93.94 66 TRP A O 1
ATOM 550 N N . ALA A 1 67 ? 4.616 -6.723 2.451 1.00 91.50 67 ALA A N 1
ATOM 551 C CA . ALA A 1 67 ? 5.477 -5.768 1.759 1.00 91.50 67 ALA A CA 1
ATOM 552 C C . ALA A 1 67 ? 6.586 -5.171 2.653 1.00 91.50 67 ALA A C 1
ATOM 554 O O . ALA A 1 67 ? 7.399 -4.388 2.169 1.00 91.50 67 ALA A O 1
ATOM 555 N N . ASN A 1 68 ? 6.659 -5.554 3.934 1.00 93.00 68 ASN A N 1
ATOM 556 C CA . ASN A 1 68 ? 7.583 -5.008 4.933 1.00 93.00 68 ASN A CA 1
ATOM 557 C C . ASN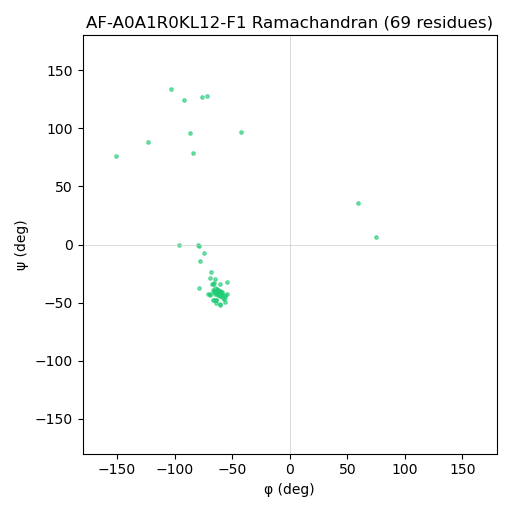 A 1 68 ? 7.438 -3.484 5.153 1.00 93.00 68 ASN A C 1
ATOM 559 O O . ASN A 1 68 ? 8.418 -2.776 5.386 1.00 93.00 68 ASN A O 1
ATOM 563 N N . ILE A 1 69 ? 6.205 -2.979 5.072 1.00 91.25 69 ILE A N 1
ATOM 564 C CA . ILE A 1 69 ? 5.839 -1.574 5.279 1.00 91.25 69 ILE A CA 1
ATOM 565 C C . ILE A 1 69 ? 5.211 -1.429 6.667 1.00 91.25 69 ILE A C 1
ATOM 567 O O . ILE A 1 69 ? 4.348 -2.216 7.054 1.00 91.25 69 ILE A O 1
ATOM 571 N N . LYS A 1 70 ? 5.641 -0.408 7.414 1.00 88.94 70 LYS A N 1
ATOM 572 C CA . LYS A 1 70 ? 5.062 -0.050 8.714 1.00 88.94 70 LYS A CA 1
ATOM 573 C C . LYS A 1 70 ? 3.951 0.984 8.504 1.00 88.94 70 LYS A C 1
ATOM 575 O O . LYS A 1 70 ? 4.225 2.016 7.893 1.00 88.94 70 LYS A O 1
ATOM 580 N N . ILE A 1 71 ? 2.748 0.682 8.996 1.00 86.25 71 ILE A N 1
ATOM 581 C CA . ILE A 1 71 ? 1.537 1.519 8.952 1.00 86.25 71 ILE A CA 1
ATOM 582 C C . ILE A 1 71 ? 0.818 1.530 10.304 1.00 86.25 71 ILE A C 1
ATOM 584 O O . ILE A 1 71 ? 1.057 0.581 11.089 1.00 86.25 71 ILE A O 1
#

Mean predicted aligned error: 3.44 Å

Organism: NCBI:txid76021

Sequence (71 aa):
MGHHWIDLARGFQLHGDRARSLQALQLARQVSPQQTRYHPHIRETVITLAEQDRRRSETLAGFARWANIKI